Protein AF-A0A0K8Q6R5-F1 (afdb_monomer_lite)

Foldseek 3Di:
DQQDKDKDKDKDADQADLPDWDKDKAAFDPAWKFKDKQRRTFDTGFARNHMDITTCSVPDGHTMMMIMIIGHRVQVQLVVQCVVPPDDDDPDPGSLVSGNHDSCCCPDPPHDHD

Structure (mmCIF, N/CA/C/O backbone):
data_AF-A0A0K8Q6R5-F1
#
_entry.id   AF-A0A0K8Q6R5-F1
#
loop_
_atom_site.group_PDB
_atom_site.id
_atom_site.type_symbol
_atom_site.label_atom_id
_atom_site.label_alt_id
_atom_site.label_comp_id
_atom_site.label_asym_id
_atom_site.label_entity_id
_atom_site.label_seq_id
_atom_site.pdbx_PDB_ins_code
_atom_site.Cartn_x
_atom_site.Cartn_y
_atom_site.Cartn_z
_atom_site.occupancy
_atom_site.B_iso_or_equiv
_atom_site.auth_seq_id
_atom_site.auth_comp_id
_atom_site.auth_asym_id
_atom_site.auth_atom_id
_atom_site.pdbx_PDB_model_num
ATOM 1 N N . MET A 1 1 ? 8.298 16.542 -7.010 1.00 47.31 1 MET A N 1
ATOM 2 C CA . MET A 1 1 ? 7.567 15.707 -6.030 1.00 47.31 1 MET A CA 1
ATOM 3 C C . MET A 1 1 ? 7.625 14.276 -6.561 1.00 47.31 1 MET A C 1
ATOM 5 O O . MET A 1 1 ? 7.800 14.145 -7.757 1.00 47.31 1 MET A O 1
ATOM 9 N N . GLY A 1 2 ? 7.684 13.241 -5.717 1.00 58.31 2 GLY A N 1
ATOM 10 C CA . GLY A 1 2 ? 7.889 11.843 -6.167 1.00 58.31 2 GLY A CA 1
ATOM 11 C C . GLY A 1 2 ? 9.172 11.153 -5.673 1.00 58.31 2 GLY A C 1
ATOM 12 O O . GLY A 1 2 ? 9.353 9.968 -5.917 1.00 58.31 2 GLY A O 1
ATOM 13 N N . GLN A 1 3 ? 10.041 11.870 -4.948 1.00 60.53 3 GLN A N 1
ATOM 14 C CA . GLN A 1 3 ? 11.220 11.302 -4.261 1.00 60.53 3 GLN A CA 1
ATOM 15 C C . GLN A 1 3 ? 11.082 11.294 -2.730 1.00 60.53 3 GLN A C 1
ATOM 17 O O . GLN A 1 3 ? 12.008 10.925 -2.016 1.00 60.53 3 GLN A O 1
ATOM 22 N N . SER A 1 4 ? 9.940 11.749 -2.223 1.00 78.44 4 SER A N 1
ATOM 23 C CA . SER A 1 4 ? 9.660 11.853 -0.794 1.00 78.44 4 SER A CA 1
ATOM 24 C C . SER A 1 4 ? 8.745 10.715 -0.378 1.00 78.44 4 SER A C 1
ATOM 26 O O . SER A 1 4 ? 7.852 10.333 -1.137 1.00 78.44 4 SER A O 1
ATOM 28 N N . GLU A 1 5 ? 8.958 10.201 0.827 1.00 87.44 5 GLU A N 1
ATOM 29 C CA . GLU A 1 5 ? 7.961 9.378 1.500 1.00 87.44 5 GLU A CA 1
ATOM 30 C C . GLU A 1 5 ? 6.810 10.269 1.971 1.00 87.44 5 GLU A C 1
ATOM 32 O O . GLU A 1 5 ? 7.019 11.423 2.357 1.00 87.44 5 GLU A O 1
ATOM 37 N N . TRP A 1 6 ? 5.593 9.736 1.912 1.00 93.12 6 TRP A N 1
ATOM 38 C CA . TRP A 1 6 ? 4.387 10.449 2.324 1.00 93.12 6 TRP A CA 1
ATOM 39 C C . TRP A 1 6 ? 3.626 9.634 3.350 1.00 93.12 6 TRP A C 1
ATOM 41 O O . TRP A 1 6 ? 3.516 8.415 3.231 1.00 93.12 6 TRP A O 1
ATOM 51 N N . GLU A 1 7 ? 3.060 10.319 4.334 1.00 96.00 7 GLU A N 1
ATOM 52 C CA . GLU A 1 7 ? 2.207 9.708 5.340 1.00 96.00 7 GLU A CA 1
ATOM 53 C C . GLU A 1 7 ? 0.792 10.272 5.232 1.00 96.00 7 GLU A C 1
ATOM 55 O O . GLU A 1 7 ? 0.588 11.486 5.230 1.00 96.00 7 GLU A O 1
ATOM 60 N N . TYR A 1 8 ? -0.183 9.370 5.146 1.00 97.06 8 TYR A N 1
ATOM 61 C CA . TYR A 1 8 ? -1.595 9.680 5.319 1.00 97.06 8 TYR A CA 1
ATOM 62 C C . TYR A 1 8 ? -2.031 9.148 6.676 1.00 97.06 8 TYR A C 1
ATOM 64 O O . TYR A 1 8 ? -1.811 7.973 6.973 1.00 97.06 8 TYR A O 1
ATOM 72 N N . SER A 1 9 ? -2.666 9.990 7.485 1.00 97.69 9 SER A N 1
ATOM 73 C CA . SER A 1 9 ? -3.158 9.609 8.806 1.00 97.69 9 SER A CA 1
ATOM 74 C C . SER A 1 9 ? -4.606 10.036 9.006 1.00 97.69 9 SER A C 1
ATOM 76 O O . SER A 1 9 ? -5.065 11.059 8.492 1.00 97.69 9 SER A O 1
ATOM 78 N N . THR A 1 10 ? -5.356 9.210 9.727 1.00 98.19 10 THR A N 1
ATOM 79 C CA . THR A 1 10 ? -6.735 9.495 10.115 1.00 98.19 10 THR A CA 1
ATOM 80 C C . THR A 1 10 ? -7.109 8.715 11.370 1.00 98.19 10 THR A C 1
ATOM 82 O O . THR A 1 10 ? -6.371 7.831 11.810 1.00 98.19 10 THR A O 1
ATOM 85 N N . THR A 1 11 ? -8.270 9.030 11.935 1.00 97.81 11 THR A N 1
ATOM 86 C CA . THR A 1 11 ? -8.853 8.296 13.055 1.00 97.81 11 THR A CA 1
ATOM 87 C C . THR A 1 11 ? -10.255 7.820 12.709 1.00 97.81 11 THR A C 1
ATOM 89 O O . THR A 1 11 ? -10.975 8.452 11.935 1.00 97.81 11 THR A O 1
ATOM 92 N N . PHE A 1 12 ? -10.653 6.687 13.279 1.00 96.00 12 PHE A N 1
ATOM 93 C CA . PHE A 1 12 ? -11.987 6.123 13.091 1.00 96.00 12 PHE A CA 1
ATOM 94 C C . PHE A 1 12 ? -12.491 5.466 14.376 1.00 96.00 12 PHE A C 1
ATOM 96 O O . PHE A 1 12 ? -11.703 4.998 15.197 1.00 96.00 12 PHE A O 1
ATOM 103 N N . ASN A 1 13 ? -13.810 5.449 14.567 1.00 95.69 13 ASN A N 1
ATOM 104 C CA . ASN A 1 13 ? -14.426 4.837 15.742 1.00 95.69 13 ASN A CA 1
ATOM 105 C C . ASN A 1 13 ? -14.860 3.398 15.454 1.00 95.69 13 ASN A C 1
ATOM 107 O O . ASN A 1 13 ? -15.348 3.106 14.363 1.00 95.69 13 ASN A O 1
ATOM 111 N N . HIS A 1 14 ? -14.718 2.525 16.449 1.00 93.44 14 HIS A N 1
ATOM 112 C CA . HIS A 1 14 ? -15.217 1.154 16.427 1.00 93.44 14 HIS A CA 1
ATOM 113 C C . HIS A 1 14 ? -16.089 0.883 17.659 1.00 93.44 14 HIS A C 1
ATOM 115 O O . HIS A 1 14 ? -15.713 1.225 18.781 1.00 93.44 14 HIS A O 1
ATOM 121 N N . ASP A 1 15 ? -17.239 0.238 17.456 1.00 89.31 15 ASP A N 1
ATOM 122 C CA . ASP A 1 15 ? -18.255 0.047 18.502 1.00 89.31 15 ASP A CA 1
ATOM 123 C C . ASP A 1 15 ? -17.884 -1.023 19.549 1.00 89.31 15 ASP A C 1
ATOM 125 O O . ASP A 1 15 ? -18.559 -1.144 20.567 1.00 89.31 15 ASP A O 1
ATOM 129 N N . GLY A 1 16 ? -16.794 -1.773 19.343 1.00 74.44 16 GLY A N 1
ATOM 130 C CA . GLY A 1 16 ? -16.221 -2.647 20.373 1.00 74.44 16 GLY A CA 1
ATOM 131 C C . GLY A 1 16 ? -16.879 -4.020 20.502 1.00 74.44 16 GLY A C 1
ATOM 132 O O . GLY A 1 16 ? -17.264 -4.419 21.595 1.00 74.44 16 GLY A O 1
ATOM 133 N N . ASN A 1 17 ? -16.997 -4.761 19.398 1.00 72.56 17 ASN A N 1
ATOM 134 C CA . ASN A 1 17 ? -17.497 -6.135 19.427 1.00 72.56 17 ASN A CA 1
ATOM 135 C C . ASN A 1 17 ? -16.341 -7.142 19.297 1.00 72.56 17 ASN A C 1
ATOM 137 O O . ASN A 1 17 ? -15.888 -7.410 18.188 1.00 72.56 17 ASN A O 1
ATOM 141 N N . GLU A 1 18 ? -15.862 -7.660 20.432 1.00 67.56 18 GLU A N 1
ATOM 142 C CA . GLU A 1 18 ? -14.678 -8.537 20.524 1.00 67.56 18 GLU A CA 1
ATOM 143 C C . GLU A 1 18 ? -14.871 -9.908 19.841 1.00 67.56 18 GLU A C 1
ATOM 145 O O . GLU A 1 18 ? -13.897 -10.539 19.445 1.00 67.56 18 GLU A O 1
ATOM 150 N N . ASP A 1 19 ? -16.115 -10.338 19.600 1.00 74.50 19 ASP A N 1
ATOM 151 C CA . ASP A 1 19 ? -16.424 -11.654 19.015 1.00 74.50 19 ASP A CA 1
ATOM 152 C C . ASP A 1 19 ? -16.564 -11.642 17.480 1.00 74.50 19 ASP A C 1
ATOM 154 O O . ASP A 1 19 ? -17.019 -12.619 16.872 1.00 74.50 19 ASP A O 1
ATOM 158 N N . ARG A 1 20 ? -16.236 -10.525 16.817 1.00 87.38 20 ARG A N 1
ATOM 159 C CA . ARG A 1 20 ? -16.393 -10.384 15.363 1.00 87.38 20 ARG A CA 1
ATOM 160 C C . ARG A 1 20 ? -15.086 -10.038 14.680 1.00 87.38 20 ARG A C 1
ATOM 162 O O . ARG A 1 20 ? -14.422 -9.061 15.011 1.00 87.38 20 ARG A O 1
ATOM 169 N N . ARG A 1 21 ? -14.799 -10.797 13.623 1.00 92.56 21 ARG A N 1
ATOM 170 C CA . ARG A 1 21 ? -13.742 -10.458 12.678 1.00 92.56 21 ARG A CA 1
ATOM 171 C C . ARG A 1 21 ? -14.010 -9.078 12.084 1.00 92.56 21 ARG A C 1
ATOM 173 O O . ARG A 1 21 ? -15.097 -8.832 11.559 1.00 92.56 21 ARG A O 1
ATOM 180 N N . THR A 1 22 ? -13.008 -8.215 12.162 1.00 94.00 22 THR A N 1
ATOM 181 C CA . THR A 1 22 ? -13.055 -6.846 11.654 1.00 94.00 22 THR A CA 1
ATOM 182 C C . THR A 1 22 ? -11.953 -6.667 10.623 1.00 94.00 22 THR A C 1
ATOM 184 O O . THR A 1 22 ? -10.790 -6.973 10.879 1.00 94.00 22 THR A O 1
ATOM 187 N N . GLU A 1 23 ? -12.318 -6.168 9.446 1.00 96.31 23 GLU A N 1
ATOM 188 C CA . GLU A 1 23 ? -11.398 -5.981 8.328 1.00 96.31 23 GLU A CA 1
ATOM 189 C C . GLU A 1 23 ? -11.473 -4.544 7.809 1.00 96.31 23 GLU A C 1
ATOM 191 O O . GLU A 1 23 ? -12.555 -3.965 7.695 1.00 96.31 23 GLU A O 1
ATOM 196 N N . LEU A 1 24 ? -10.319 -3.982 7.451 1.00 97.19 24 LEU A N 1
ATOM 197 C CA . LEU A 1 24 ? -10.231 -2.773 6.638 1.00 97.19 24 LEU A CA 1
ATOM 198 C C . LEU A 1 24 ? -10.060 -3.168 5.173 1.00 97.19 24 LEU A C 1
ATOM 200 O O . LEU A 1 24 ? -9.191 -3.975 4.837 1.00 97.19 24 LEU A O 1
ATOM 204 N N . VAL A 1 25 ? -10.874 -2.576 4.302 1.00 98.00 25 VAL A N 1
ATOM 205 C CA . VAL A 1 25 ? -10.852 -2.834 2.859 1.00 98.00 25 VAL A CA 1
ATOM 206 C C . VAL A 1 25 ? -10.375 -1.584 2.132 1.00 98.00 25 VAL A C 1
ATOM 208 O O . VAL A 1 25 ? -10.938 -0.504 2.294 1.00 98.00 25 VAL A O 1
ATOM 211 N N . PHE A 1 26 ? -9.337 -1.747 1.318 1.00 97.94 26 PHE A N 1
ATOM 212 C CA . PHE A 1 26 ? -8.774 -0.709 0.466 1.00 97.94 26 PHE A CA 1
ATOM 213 C C . PHE A 1 26 ? -8.948 -1.134 -0.987 1.00 97.94 26 PHE A C 1
ATOM 215 O O . PHE A 1 26 ? -8.317 -2.095 -1.424 1.00 97.94 26 PHE A O 1
ATOM 222 N N . ASP A 1 27 ? -9.774 -0.423 -1.752 1.00 97.69 27 ASP A N 1
ATOM 223 C CA . ASP A 1 27 ? -10.064 -0.806 -3.140 1.00 97.69 27 ASP A CA 1
ATOM 224 C C . ASP A 1 27 ? -8.843 -0.674 -4.062 1.00 97.69 27 ASP A C 1
ATOM 226 O O . ASP A 1 27 ? -8.703 -1.449 -5.011 1.00 97.69 27 ASP A O 1
ATOM 230 N N . GLY A 1 28 ? -7.937 0.254 -3.747 1.00 96.00 28 GLY A N 1
ATOM 231 C CA . GLY A 1 28 ? -6.656 0.431 -4.421 1.00 96.00 28 GLY A CA 1
ATOM 232 C C . GLY A 1 28 ? -5.731 1.364 -3.641 1.00 96.00 28 GLY A C 1
ATOM 233 O O . GLY A 1 28 ? -6.178 2.336 -3.033 1.00 96.00 28 GLY A O 1
ATOM 234 N N . LEU A 1 29 ? -4.433 1.061 -3.655 1.00 96.81 29 LEU A N 1
ATOM 235 C CA . LEU A 1 29 ? -3.388 1.854 -3.006 1.00 96.81 29 LEU A CA 1
ATOM 236 C C . LEU A 1 29 ? -2.216 2.007 -3.966 1.00 96.81 29 LEU A C 1
ATOM 238 O O . LEU A 1 29 ? -1.628 1.012 -4.377 1.00 96.81 29 LEU A O 1
ATOM 242 N N . ASP A 1 30 ? -1.883 3.244 -4.326 1.00 94.69 30 ASP A N 1
ATOM 243 C CA . ASP A 1 30 ? -0.810 3.553 -5.269 1.00 94.69 30 ASP A CA 1
ATOM 244 C C . ASP A 1 30 ? 0.471 3.978 -4.526 1.00 94.69 30 ASP A C 1
ATOM 246 O O . ASP A 1 30 ? 0.572 5.097 -4.040 1.00 94.69 30 ASP A O 1
ATOM 250 N N . THR A 1 31 ? 1.506 3.148 -4.418 1.00 93.94 31 THR A N 1
ATOM 251 C CA . THR A 1 31 ? 1.578 1.725 -4.809 1.00 93.94 31 THR A CA 1
ATOM 252 C C . THR A 1 31 ? 2.243 0.901 -3.718 1.00 93.94 31 THR A C 1
ATOM 254 O O . THR A 1 31 ? 1.753 -0.167 -3.363 1.00 93.94 31 THR A O 1
ATOM 257 N N . VAL A 1 32 ? 3.378 1.389 -3.210 1.00 96.75 32 VAL A N 1
ATOM 258 C CA . VAL A 1 32 ? 4.158 0.721 -2.171 1.00 96.75 32 VAL A CA 1
ATOM 259 C C . VAL A 1 32 ? 3.861 1.400 -0.847 1.00 96.75 32 VAL A C 1
ATOM 261 O O . VAL A 1 32 ? 4.360 2.498 -0.604 1.00 96.75 32 VAL A O 1
ATOM 264 N N . ALA A 1 33 ? 3.047 0.771 -0.005 1.00 97.44 33 ALA A N 1
ATOM 265 C CA . ALA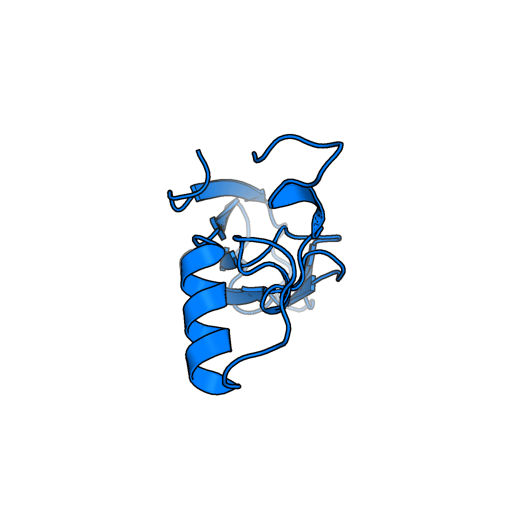 A 1 33 ? 2.658 1.344 1.277 1.00 97.44 33 ALA A CA 1
ATOM 266 C C . ALA A 1 33 ? 2.769 0.348 2.430 1.00 97.44 33 ALA A C 1
ATOM 268 O O . ALA A 1 33 ? 2.655 -0.863 2.239 1.00 97.44 33 ALA A O 1
ATOM 269 N N . VAL A 1 34 ? 2.964 0.883 3.632 1.00 98.00 34 VAL A N 1
ATOM 270 C CA . VAL A 1 34 ? 2.816 0.165 4.902 1.00 98.00 34 VAL A CA 1
ATOM 271 C C . VAL A 1 34 ? 1.551 0.671 5.581 1.00 98.00 34 VAL A C 1
ATOM 273 O O . VAL A 1 34 ? 1.389 1.880 5.736 1.00 98.00 34 VAL A O 1
ATOM 276 N N . ILE A 1 35 ? 0.660 -0.243 5.961 1.00 98.38 35 ILE A N 1
ATOM 277 C CA . ILE A 1 35 ? -0.583 0.062 6.675 1.00 98.38 35 ILE A CA 1
ATOM 278 C C . ILE A 1 35 ? -0.377 -0.260 8.150 1.00 98.38 35 ILE A C 1
ATOM 280 O O . ILE A 1 35 ? -0.054 -1.399 8.501 1.00 98.38 35 ILE A O 1
ATOM 284 N N . ARG A 1 36 ? -0.602 0.741 8.999 1.00 98.62 36 ARG A N 1
ATOM 285 C CA . ARG A 1 36 ? -0.461 0.666 10.449 1.00 98.62 36 ARG A CA 1
ATOM 286 C C . ARG A 1 36 ? -1.763 1.057 11.132 1.00 98.62 36 ARG A C 1
ATOM 288 O O . ARG A 1 36 ? -2.312 2.118 10.845 1.00 98.62 36 ARG A O 1
ATOM 295 N N . VAL A 1 37 ? -2.222 0.234 12.069 1.00 98.25 37 VAL A N 1
ATOM 296 C CA . VAL A 1 37 ? -3.391 0.528 12.911 1.00 98.25 37 VAL A CA 1
ATOM 297 C C . VAL A 1 37 ? -2.960 0.509 14.369 1.00 98.25 37 VAL A C 1
ATOM 299 O O . VAL A 1 37 ? -2.291 -0.427 14.798 1.00 98.25 37 VAL A O 1
ATOM 302 N N . ASN A 1 38 ? -3.293 1.560 15.123 1.00 97.38 38 ASN A N 1
ATOM 303 C CA . ASN A 1 38 ? -2.935 1.711 16.542 1.00 97.38 38 ASN A CA 1
ATOM 304 C C . ASN A 1 38 ? -1.442 1.466 16.845 1.00 97.38 38 ASN A C 1
ATOM 306 O O . ASN A 1 38 ? -1.084 0.915 17.883 1.00 97.38 38 ASN A O 1
ATOM 310 N N . GLY A 1 39 ? -0.555 1.864 15.930 1.00 97.19 39 GLY A N 1
ATOM 311 C CA . GLY A 1 39 ? 0.890 1.679 16.086 1.00 97.19 39 GLY A CA 1
ATOM 312 C C . GLY A 1 39 ? 1.448 0.359 15.535 1.00 97.19 39 GLY A C 1
ATOM 313 O O . GLY A 1 39 ? 2.664 0.248 15.411 1.00 97.19 39 GLY A O 1
ATOM 314 N N . GLN A 1 40 ? 0.604 -0.606 15.153 1.00 98.00 40 GLN A N 1
ATOM 315 C CA . GLN A 1 40 ? 1.034 -1.918 14.660 1.00 98.00 40 GLN A CA 1
ATOM 316 C C . GLN A 1 40 ? 0.988 -2.018 13.131 1.00 98.00 40 GLN A C 1
ATOM 318 O O . GLN A 1 40 ? -0.041 -1.729 12.523 1.00 98.00 40 GLN A O 1
ATOM 323 N N . ASP A 1 41 ? 2.090 -2.453 12.517 1.00 98.06 41 ASP A N 1
ATOM 324 C CA . ASP A 1 41 ? 2.172 -2.722 11.076 1.00 98.06 41 ASP A CA 1
ATOM 325 C C . ASP A 1 41 ? 1.404 -4.007 10.746 1.00 98.06 41 ASP A C 1
ATOM 327 O O . ASP A 1 41 ? 1.698 -5.072 11.291 1.00 98.06 41 ASP A O 1
ATOM 331 N N . LEU A 1 42 ? 0.415 -3.906 9.857 1.00 97.94 42 LEU A N 1
ATOM 332 C CA . LEU A 1 42 ? -0.484 -5.019 9.532 1.00 97.94 42 LEU A CA 1
ATOM 333 C C . LEU A 1 42 ? -0.354 -5.514 8.098 1.00 97.94 42 LEU A C 1
ATOM 335 O O . LEU A 1 42 ? -0.600 -6.686 7.823 1.00 97.94 42 LEU A O 1
ATOM 339 N N . ALA A 1 43 ? -0.000 -4.633 7.164 1.00 97.50 43 ALA A N 1
ATOM 340 C CA . ALA A 1 43 ? 0.073 -5.001 5.759 1.00 97.50 43 ALA A CA 1
ATOM 341 C C . ALA A 1 43 ? 1.073 -4.151 4.980 1.00 97.50 43 ALA A C 1
ATOM 343 O O . ALA A 1 43 ? 1.293 -2.973 5.265 1.00 97.50 43 ALA A O 1
ATOM 344 N N . HIS A 1 44 ? 1.627 -4.772 3.940 1.00 97.38 44 HIS A N 1
ATOM 345 C CA . HIS A 1 44 ? 2.476 -4.135 2.944 1.00 97.38 44 HIS A CA 1
ATOM 346 C C . HIS A 1 44 ? 1.839 -4.287 1.567 1.00 97.38 44 HIS A C 1
ATOM 348 O O . HIS A 1 44 ? 1.438 -5.384 1.171 1.00 97.38 44 HIS A O 1
ATOM 354 N N . THR A 1 45 ? 1.776 -3.192 0.822 1.00 97.38 45 THR A N 1
ATOM 355 C CA . THR A 1 45 ? 1.231 -3.156 -0.537 1.00 97.38 45 THR A CA 1
ATOM 356 C C . THR A 1 45 ? 2.333 -2.858 -1.544 1.00 97.38 45 THR A C 1
ATOM 358 O O . THR A 1 45 ? 3.400 -2.359 -1.189 1.00 97.38 45 THR A O 1
ATOM 361 N N . TYR A 1 46 ? 2.112 -3.262 -2.793 1.00 96.81 46 TYR A N 1
ATOM 362 C CA . TYR A 1 46 ? 3.090 -3.131 -3.881 1.00 96.81 46 TYR A CA 1
ATOM 363 C C . TYR A 1 46 ? 2.436 -3.151 -5.274 1.00 96.81 46 TYR A C 1
ATOM 365 O O . TYR A 1 46 ? 3.114 -3.352 -6.283 1.00 96.81 46 TYR A O 1
ATOM 373 N N . ASN A 1 47 ? 1.108 -3.008 -5.356 1.00 97.38 47 ASN A N 1
ATOM 374 C CA . ASN A 1 47 ? 0.360 -3.117 -6.604 1.00 97.38 47 ASN A CA 1
ATOM 375 C C . ASN A 1 47 ? -0.914 -2.267 -6.571 1.00 97.38 47 ASN A C 1
ATOM 377 O O . ASN A 1 47 ? -1.910 -2.655 -5.966 1.00 97.38 47 ASN A O 1
ATOM 381 N N . GLN A 1 48 ? -0.917 -1.158 -7.309 1.00 97.25 48 GLN A N 1
ATOM 382 C CA . GLN A 1 48 ? -2.061 -0.240 -7.342 1.00 97.25 48 GLN A CA 1
ATOM 383 C C . GLN A 1 48 ? -3.326 -0.840 -7.972 1.00 97.25 48 GLN A C 1
ATOM 385 O O . GLN A 1 48 ? -4.405 -0.273 -7.858 1.00 97.25 48 GLN A O 1
ATOM 390 N N . HIS A 1 49 ? -3.192 -1.946 -8.710 1.00 97.19 49 HIS A N 1
ATOM 391 C CA . HIS A 1 49 ? -4.279 -2.549 -9.480 1.00 97.19 49 HIS A CA 1
ATOM 392 C C . HIS A 1 49 ? -5.028 -3.630 -8.694 1.00 97.19 49 HIS A C 1
ATOM 394 O O . HIS A 1 49 ? -5.733 -4.446 -9.288 1.00 97.19 49 HIS A O 1
ATOM 400 N N . ARG A 1 50 ? -4.807 -3.710 -7.380 1.00 96.88 50 ARG A N 1
ATOM 401 C CA . ARG A 1 50 ? -5.434 -4.694 -6.502 1.00 96.88 50 ARG A CA 1
ATOM 402 C C . ARG A 1 50 ? -6.087 -4.011 -5.317 1.00 96.88 50 ARG A C 1
ATOM 404 O O . ARG A 1 50 ? -5.574 -3.019 -4.808 1.00 96.88 50 ARG A O 1
ATOM 411 N N . SER A 1 51 ? -7.158 -4.637 -4.853 1.00 97.69 51 SER A N 1
ATOM 412 C CA . SER A 1 51 ? -7.743 -4.351 -3.554 1.00 97.69 51 SER A CA 1
ATOM 413 C C . SER A 1 51 ? -7.012 -5.129 -2.461 1.00 97.69 51 SER A C 1
ATOM 415 O O . SER A 1 51 ? -6.476 -6.217 -2.700 1.00 97.69 51 SER A O 1
ATOM 417 N N . TYR A 1 52 ? -7.002 -4.564 -1.261 1.00 97.94 52 TYR A N 1
ATOM 418 C CA . TYR A 1 52 ? -6.346 -5.108 -0.083 1.00 97.94 52 TYR A CA 1
ATOM 419 C C . TYR A 1 52 ? -7.354 -5.219 1.054 1.00 97.94 52 TYR A C 1
ATOM 421 O O . TYR A 1 52 ? -8.038 -4.252 1.375 1.00 97.94 52 TYR A O 1
ATOM 429 N N 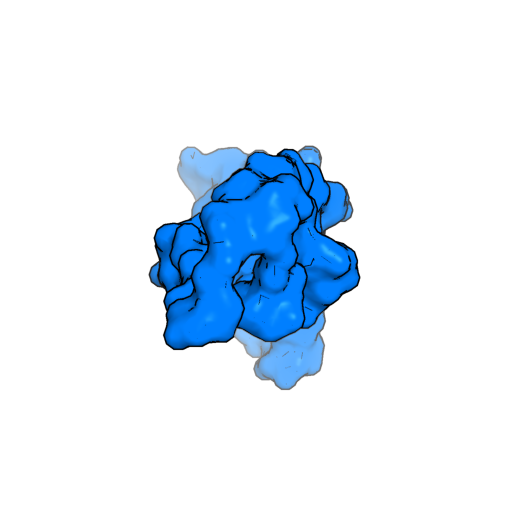. VAL A 1 53 ? -7.425 -6.398 1.667 1.00 98.12 53 VAL A N 1
ATOM 430 C CA . VAL A 1 53 ? -8.225 -6.654 2.867 1.00 98.12 53 VAL A CA 1
ATOM 431 C C . VAL A 1 53 ? -7.251 -6.916 4.006 1.00 98.12 53 VAL A C 1
ATOM 433 O O . VAL A 1 53 ? -6.404 -7.804 3.901 1.00 98.12 53 VAL A O 1
ATOM 436 N N . VAL A 1 54 ? -7.335 -6.110 5.060 1.00 97.81 54 VAL A N 1
ATOM 437 C CA . VAL A 1 54 ? -6.440 -6.161 6.217 1.00 97.81 54 VAL A CA 1
ATOM 438 C C . VAL A 1 54 ? -7.263 -6.530 7.437 1.00 97.81 54 VAL A C 1
ATOM 440 O O . VAL A 1 54 ? -8.150 -5.779 7.834 1.00 97.81 54 VAL A O 1
ATOM 443 N N . ASP A 1 55 ? -6.972 -7.686 8.023 1.00 96.69 55 ASP A N 1
ATOM 444 C CA . ASP A 1 55 ? -7.580 -8.100 9.284 1.00 96.69 55 ASP A CA 1
ATOM 445 C C . ASP A 1 55 ? -7.023 -7.243 10.427 1.00 96.69 55 ASP A C 1
ATOM 447 O O . ASP A 1 55 ? -5.808 -7.179 10.627 1.00 96.69 55 ASP A O 1
ATOM 451 N N . VAL A 1 56 ? -7.909 -6.555 11.144 1.00 96.31 56 VAL A N 1
ATOM 452 C CA . VAL A 1 56 ? -7.560 -5.667 12.264 1.00 96.31 56 VAL A CA 1
ATOM 453 C C . VAL A 1 56 ? -8.110 -6.173 13.594 1.00 96.31 56 VAL A C 1
ATOM 455 O O . VAL A 1 56 ? -8.020 -5.463 14.593 1.00 96.31 56 VAL A O 1
ATOM 458 N N . THR A 1 57 ? -8.681 -7.380 13.617 1.00 94.50 57 THR A N 1
ATOM 459 C CA . THR A 1 57 ? -9.439 -7.920 14.757 1.00 94.50 57 THR A CA 1
ATOM 460 C C . THR A 1 57 ? -8.642 -7.869 16.060 1.00 94.50 57 THR A C 1
ATOM 462 O O . THR A 1 57 ? -9.156 -7.418 17.075 1.00 94.50 57 THR A O 1
ATOM 465 N N . GLU A 1 58 ? -7.361 -8.237 16.013 1.00 93.69 58 G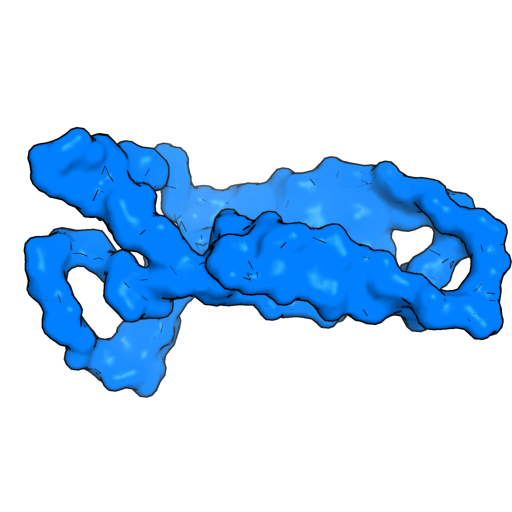LU A N 1
ATOM 466 C CA . GLU A 1 58 ? -6.499 -8.317 17.201 1.00 93.69 58 GLU A CA 1
ATOM 467 C C . GLU A 1 58 ? -5.978 -6.958 17.695 1.00 93.69 58 GLU A C 1
ATOM 469 O O . GLU A 1 58 ? -5.422 -6.870 18.788 1.00 93.69 58 GLU A O 1
ATOM 474 N N . VAL A 1 59 ? -6.100 -5.895 16.892 1.00 94.88 59 VAL A N 1
ATOM 475 C CA . VAL A 1 59 ? -5.511 -4.580 17.215 1.00 94.88 59 VAL A CA 1
ATOM 476 C C . VAL A 1 59 ? -6.536 -3.471 17.371 1.00 94.88 59 VAL A C 1
ATOM 478 O O . VAL A 1 59 ? -6.210 -2.404 17.898 1.00 94.88 59 VAL A O 1
ATOM 481 N N . ILE A 1 60 ? -7.754 -3.680 16.877 1.00 94.81 60 ILE A N 1
ATOM 482 C CA . ILE A 1 60 ? -8.834 -2.710 16.982 1.00 94.81 60 ILE A CA 1
ATOM 483 C C . ILE A 1 60 ? -9.316 -2.629 18.433 1.00 94.81 60 ILE A C 1
ATOM 485 O O . ILE A 1 60 ? -9.446 -3.635 19.124 1.00 94.81 60 ILE A O 1
ATOM 489 N N . ARG A 1 61 ? -9.606 -1.418 18.908 1.00 94.06 61 ARG A N 1
ATOM 490 C CA . ARG A 1 61 ? -10.136 -1.166 20.255 1.00 94.06 61 ARG A CA 1
ATOM 491 C C . ARG A 1 61 ? -11.495 -0.464 20.190 1.00 94.06 61 ARG A C 1
ATOM 493 O O . ARG A 1 61 ? -11.748 0.261 19.224 1.00 94.06 61 ARG A O 1
ATOM 500 N N . PRO A 1 62 ? -12.370 -0.635 21.197 1.00 94.19 62 PRO A N 1
ATOM 501 C CA . PRO A 1 62 ? -13.567 0.189 21.331 1.00 94.19 62 PRO A CA 1
ATOM 502 C C . PRO A 1 62 ? -13.217 1.686 21.359 1.00 94.19 62 PRO A C 1
ATOM 504 O O . PRO A 1 62 ? -12.240 2.094 21.992 1.00 94.19 62 PRO A O 1
ATOM 507 N N . GLY A 1 63 ? -14.021 2.513 20.692 1.00 95.38 63 GLY A N 1
ATOM 508 C CA . GLY A 1 63 ? -13.769 3.948 20.556 1.00 95.38 63 GLY A CA 1
ATOM 509 C C . GLY A 1 63 ? -12.795 4.274 19.421 1.00 95.38 63 GLY A C 1
ATOM 510 O O . GLY A 1 63 ? -12.858 3.661 18.357 1.00 95.38 63 GLY A O 1
ATOM 511 N N . ALA A 1 64 ? -11.931 5.272 19.623 1.00 97.06 64 ALA A N 1
ATOM 512 C CA . ALA A 1 64 ? -11.081 5.825 18.569 1.00 97.06 64 ALA A CA 1
ATOM 513 C C . ALA A 1 64 ? -9.840 4.962 18.273 1.00 97.06 64 ALA A C 1
ATOM 515 O O . ALA A 1 64 ? -9.098 4.558 19.175 1.00 97.06 64 ALA A O 1
ATOM 516 N N . ASN A 1 65 ? -9.581 4.748 16.986 1.00 97.62 65 ASN A N 1
ATOM 517 C CA . ASN A 1 65 ? -8.458 3.994 16.445 1.00 97.62 65 ASN A CA 1
ATOM 518 C C . ASN A 1 65 ? -7.688 4.856 15.448 1.00 97.62 65 ASN A C 1
ATOM 520 O O . ASN A 1 65 ? -8.294 5.589 14.666 1.00 97.62 65 ASN A O 1
ATOM 524 N N . ASP A 1 66 ? -6.366 4.743 15.469 1.00 98.25 66 ASP A N 1
ATOM 525 C CA . ASP A 1 66 ? -5.476 5.462 14.564 1.00 98.25 66 ASP A CA 1
ATOM 526 C C . ASP A 1 66 ? -5.173 4.590 13.343 1.00 98.25 66 ASP A C 1
ATOM 528 O O . ASP A 1 66 ? -4.800 3.425 13.493 1.00 98.25 66 ASP A O 1
ATOM 532 N N . LEU A 1 67 ? -5.300 5.153 12.142 1.00 98.56 67 LEU A N 1
ATOM 533 C CA . LEU A 1 67 ? -4.875 4.539 10.886 1.00 98.56 67 LEU A CA 1
ATOM 534 C C . LEU A 1 67 ? -3.801 5.413 10.248 1.00 98.56 67 LEU A C 1
ATOM 536 O O . LEU A 1 67 ? -4.024 6.597 9.991 1.00 98.56 67 LEU A O 1
ATOM 540 N N . ILE A 1 68 ? -2.656 4.808 9.954 1.00 98.56 68 ILE A N 1
ATOM 541 C CA . ILE A 1 68 ? -1.536 5.442 9.267 1.00 98.56 68 ILE A CA 1
ATOM 542 C C . ILE A 1 68 ? -1.173 4.606 8.042 1.00 98.56 68 ILE A C 1
ATOM 544 O O . ILE A 1 68 ? -1.040 3.385 8.121 1.00 98.56 68 ILE A O 1
ATOM 548 N N . MET A 1 69 ? -0.991 5.271 6.905 1.00 98.00 69 MET A N 1
ATOM 549 C CA . MET A 1 69 ? -0.459 4.680 5.682 1.00 98.00 69 MET A CA 1
ATOM 550 C C . MET A 1 69 ? 0.790 5.442 5.254 1.00 98.00 69 MET A C 1
ATOM 552 O O . MET A 1 69 ? 0.710 6.613 4.878 1.00 98.00 69 MET A O 1
ATOM 556 N N . THR A 1 70 ? 1.936 4.770 5.280 1.00 97.44 70 THR A N 1
ATOM 557 C CA . THR A 1 70 ? 3.210 5.339 4.829 1.00 97.44 70 THR A CA 1
ATOM 558 C C . THR A 1 70 ? 3.514 4.835 3.426 1.00 97.44 70 THR A C 1
ATOM 560 O O . THR A 1 70 ? 3.748 3.642 3.232 1.00 97.44 70 THR A O 1
ATOM 563 N N . PHE A 1 71 ? 3.520 5.737 2.448 1.00 96.00 71 PHE A N 1
ATOM 564 C CA . PHE A 1 71 ? 3.861 5.452 1.060 1.00 96.00 71 PHE A CA 1
ATOM 565 C C . PHE A 1 71 ? 5.347 5.685 0.824 1.00 96.00 71 PHE A C 1
ATOM 567 O O . PHE A 1 71 ? 5.873 6.775 1.060 1.00 96.00 71 PHE A O 1
ATOM 574 N N . LYS A 1 72 ? 6.013 4.640 0.335 1.00 93.25 72 LYS A N 1
ATOM 575 C CA . LYS A 1 72 ? 7.441 4.652 0.033 1.00 93.25 72 LYS A CA 1
ATOM 576 C C . LYS A 1 72 ? 7.705 5.243 -1.343 1.00 93.25 72 LYS A C 1
ATOM 578 O O . LYS A 1 72 ? 6.855 5.209 -2.236 1.00 93.25 72 LYS A O 1
ATOM 583 N N . ASN A 1 73 ? 8.932 5.710 -1.535 1.00 91.19 73 ASN A N 1
ATOM 584 C CA . ASN A 1 73 ? 9.419 6.093 -2.849 1.00 91.19 73 ASN A CA 1
ATOM 585 C C . ASN A 1 73 ? 9.413 4.877 -3.797 1.00 91.19 73 ASN A C 1
ATOM 587 O O . ASN A 1 73 ? 10.067 3.859 -3.559 1.00 91.19 73 ASN A O 1
ATOM 591 N N . VAL A 1 74 ? 8.667 4.992 -4.896 1.00 91.06 74 VAL A N 1
ATOM 592 C CA . VAL A 1 74 ? 8.514 3.918 -5.885 1.00 91.06 74 VAL A CA 1
ATOM 593 C C . VAL A 1 74 ? 9.797 3.616 -6.663 1.00 91.06 74 VAL A C 1
ATOM 595 O O . VAL A 1 74 ? 9.951 2.481 -7.107 1.00 91.06 74 VAL A O 1
ATOM 598 N N . ARG A 1 75 ? 10.734 4.568 -6.807 1.00 89.81 75 ARG A N 1
ATOM 599 C CA . ARG A 1 75 ? 12.042 4.306 -7.441 1.00 89.81 75 ARG A CA 1
ATOM 600 C C . ARG A 1 75 ? 12.921 3.426 -6.575 1.00 89.81 75 ARG A C 1
ATOM 602 O O . ARG A 1 75 ? 13.512 2.489 -7.092 1.00 89.81 75 ARG A O 1
ATOM 609 N N . ASP A 1 76 ? 12.964 3.686 -5.272 1.00 92.06 76 ASP A N 1
ATOM 610 C CA . ASP A 1 76 ? 13.777 2.882 -4.356 1.00 92.06 76 ASP A CA 1
ATOM 611 C C . ASP A 1 76 ? 13.279 1.433 -4.340 1.00 92.06 76 ASP A C 1
ATOM 613 O O . ASP A 1 76 ? 14.071 0.492 -4.372 1.00 92.06 76 ASP A O 1
ATOM 617 N N . TYR A 1 77 ? 11.956 1.246 -4.380 1.00 93.88 77 TYR A N 1
ATOM 618 C CA . TYR A 1 77 ? 11.357 -0.072 -4.569 1.00 93.88 77 TYR A CA 1
ATOM 619 C C . TYR A 1 77 ? 11.715 -0.688 -5.931 1.00 93.88 77 TYR A C 1
ATOM 621 O O . TYR A 1 77 ? 12.093 -1.856 -5.989 1.00 93.88 77 TYR A O 1
ATOM 629 N N . ALA A 1 78 ? 11.644 0.080 -7.022 1.00 94.62 78 ALA A N 1
ATOM 630 C CA . ALA A 1 78 ? 12.004 -0.401 -8.356 1.00 94.62 78 ALA A CA 1
ATOM 631 C C . ALA A 1 78 ? 13.457 -0.905 -8.420 1.00 94.62 78 ALA A C 1
ATOM 633 O O . ALA A 1 78 ? 13.701 -1.985 -8.953 1.00 94.62 78 ALA A O 1
ATOM 634 N N . GLU A 1 79 ? 14.406 -0.173 -7.828 1.00 94.38 79 GLU A N 1
ATOM 635 C CA . GLU A 1 79 ? 15.816 -0.579 -7.762 1.00 94.38 79 GLU A CA 1
ATOM 636 C C . GLU A 1 79 ? 16.020 -1.838 -6.906 1.00 94.38 79 GLU A C 1
ATOM 638 O O . GLU A 1 79 ? 16.806 -2.710 -7.275 1.00 94.38 79 GLU A O 1
ATOM 643 N N . GLN A 1 80 ? 15.271 -2.001 -5.807 1.00 95.25 80 GLN A N 1
ATOM 644 C CA . GLN A 1 80 ? 15.290 -3.246 -5.024 1.00 95.25 80 GLN A CA 1
ATOM 645 C C . GLN A 1 80 ? 14.810 -4.443 -5.852 1.00 95.25 80 GLN A C 1
ATOM 647 O O . GLN A 1 80 ? 15.437 -5.505 -5.834 1.00 95.25 80 GLN A O 1
ATOM 652 N N . ILE A 1 81 ? 13.721 -4.277 -6.608 1.00 96.94 81 ILE A N 1
ATOM 653 C CA . ILE A 1 81 ? 13.212 -5.337 -7.480 1.00 96.94 81 ILE A CA 1
ATOM 654 C C . ILE A 1 81 ? 14.213 -5.632 -8.597 1.00 96.94 81 ILE A C 1
ATOM 656 O O .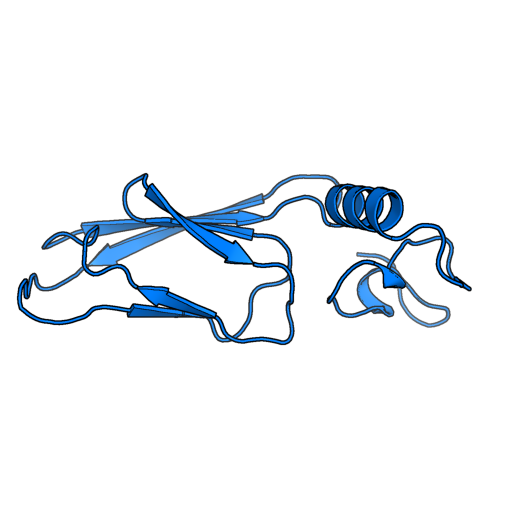 ILE A 1 81 ? 14.553 -6.799 -8.788 1.00 96.94 81 ILE A O 1
ATOM 660 N N . ARG A 1 82 ? 14.758 -4.612 -9.265 1.00 96.38 82 ARG A N 1
ATOM 661 C CA . ARG A 1 82 ? 15.810 -4.755 -10.282 1.00 96.38 82 ARG A CA 1
ATOM 662 C C . ARG A 1 82 ? 17.023 -5.520 -9.758 1.00 96.38 82 ARG A C 1
ATOM 664 O O . ARG A 1 82 ? 17.487 -6.445 -10.418 1.00 96.38 82 ARG A O 1
ATOM 671 N N . ALA A 1 83 ? 17.499 -5.199 -8.556 1.00 96.88 83 ALA A N 1
ATOM 672 C CA . ALA A 1 83 ? 18.604 -5.917 -7.925 1.00 96.88 83 ALA A CA 1
ATOM 673 C C . ALA A 1 83 ? 18.281 -7.403 -7.678 1.00 96.88 83 ALA A C 1
ATOM 675 O O . ALA A 1 83 ? 19.180 -8.240 -7.718 1.00 96.88 83 ALA A O 1
ATOM 676 N N . SER A 1 84 ? 17.008 -7.737 -7.443 1.00 96.94 84 SER A N 1
ATOM 677 C CA . SER A 1 84 ? 16.567 -9.114 -7.192 1.00 96.94 84 SER A CA 1
ATOM 678 C C . SER A 1 84 ? 16.318 -9.939 -8.461 1.00 96.94 84 SER A C 1
ATOM 680 O O . SER A 1 84 ? 16.592 -11.137 -8.461 1.00 96.94 84 SER A O 1
ATOM 682 N N . VAL A 1 85 ? 15.810 -9.324 -9.536 1.00 96.50 85 VAL A N 1
ATOM 683 C CA . VAL A 1 85 ? 15.411 -10.034 -10.770 1.00 96.50 85 VAL A CA 1
ATOM 684 C C . VAL A 1 85 ? 16.386 -9.856 -11.934 1.00 96.50 85 VAL A C 1
ATOM 686 O O . VAL A 1 85 ? 16.268 -10.556 -12.937 1.00 96.50 85 VAL A O 1
ATOM 689 N N . GLY A 1 86 ? 17.359 -8.952 -11.806 1.00 95.62 86 GLY A N 1
ATOM 690 C CA . GLY A 1 86 ? 18.261 -8.572 -12.887 1.00 95.62 86 GLY A CA 1
ATOM 691 C C . GLY A 1 86 ? 17.642 -7.564 -13.859 1.00 95.62 86 GLY A C 1
ATOM 692 O O . GLY A 1 86 ? 16.543 -7.047 -13.651 1.00 95.62 86 GLY A O 1
ATOM 693 N N . GLU A 1 87 ? 18.379 -7.265 -14.930 1.00 95.44 87 GLU A N 1
ATOM 694 C CA . GLU A 1 87 ? 17.957 -6.269 -15.914 1.00 95.44 87 GLU A CA 1
ATOM 695 C C . GLU A 1 87 ? 16.819 -6.789 -16.799 1.00 95.44 87 GLU A C 1
ATOM 697 O O . GLU A 1 87 ? 16.933 -7.836 -17.439 1.00 95.44 87 GLU A O 1
ATOM 702 N N . LEU A 1 88 ? 15.741 -6.015 -16.876 1.00 93.88 88 LEU A N 1
ATOM 703 C CA . LEU A 1 88 ? 14.614 -6.243 -17.769 1.00 93.88 88 LEU A CA 1
ATOM 704 C C . LEU A 1 88 ? 14.647 -5.250 -18.940 1.00 93.88 88 LEU A C 1
ATOM 706 O O . LEU A 1 88 ? 15.033 -4.095 -18.744 1.00 93.88 88 LEU A O 1
ATOM 710 N N . PRO A 1 89 ? 14.195 -5.650 -20.144 1.00 94.25 89 PRO A N 1
ATOM 711 C CA . PRO A 1 89 ? 14.113 -4.749 -21.289 1.00 94.25 89 PRO A CA 1
ATOM 712 C C . PRO A 1 89 ? 13.326 -3.476 -20.963 1.00 94.25 89 PRO A C 1
ATOM 714 O O . PRO A 1 89 ? 12.219 -3.546 -20.427 1.00 94.25 89 PRO A O 1
ATOM 717 N N . ASN A 1 90 ? 13.883 -2.320 -21.326 1.00 91.19 90 ASN A N 1
ATOM 718 C CA . ASN A 1 90 ? 13.264 -1.022 -21.093 1.00 91.19 90 ASN A CA 1
ATOM 719 C C . ASN A 1 90 ? 13.489 -0.081 -22.279 1.00 91.19 90 ASN A C 1
ATOM 721 O O . ASN A 1 90 ? 14.593 -0.001 -22.811 1.00 91.19 90 ASN A O 1
ATOM 725 N N . GLY A 1 91 ? 12.436 0.630 -22.678 1.00 85.69 91 GLY A N 1
ATOM 726 C CA . GLY A 1 91 ? 12.484 1.681 -23.700 1.00 85.69 91 GLY A CA 1
ATOM 727 C C . GLY A 1 91 ? 12.346 3.096 -23.132 1.00 85.69 91 GLY A C 1
ATOM 728 O O . GLY A 1 91 ? 12.347 4.055 -23.895 1.00 85.69 91 GLY A O 1
ATOM 729 N N . ASN A 1 92 ? 12.194 3.231 -21.813 1.00 83.81 92 ASN A N 1
ATOM 730 C CA . ASN A 1 92 ? 12.017 4.498 -21.110 1.00 83.81 92 ASN A CA 1
ATOM 731 C C . ASN A 1 92 ?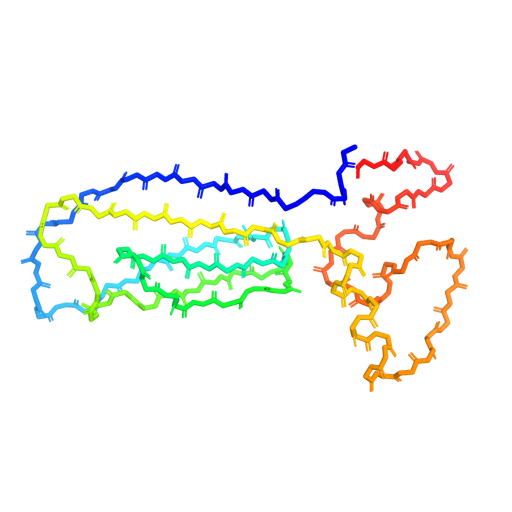 13.206 4.711 -20.146 1.00 83.81 92 ASN A C 1
ATOM 733 O O . ASN A 1 92 ? 13.728 3.730 -19.619 1.00 83.81 92 ASN A O 1
ATOM 737 N N . PRO A 1 93 ? 13.662 5.951 -19.892 1.00 84.94 93 PRO A N 1
ATOM 738 C CA . PRO A 1 93 ? 14.654 6.220 -18.847 1.00 84.94 93 PRO A CA 1
ATOM 739 C C . PRO A 1 93 ? 14.227 5.760 -17.444 1.00 84.94 93 PRO A C 1
ATOM 741 O O . PRO A 1 93 ? 15.071 5.500 -16.591 1.00 84.94 93 PRO A O 1
ATOM 744 N N . GLU A 1 94 ? 12.922 5.672 -17.203 1.00 90.19 94 GLU A N 1
ATOM 745 C CA . GLU A 1 94 ? 12.335 5.355 -15.909 1.00 90.19 94 GLU A CA 1
ATOM 746 C C . GLU A 1 94 ? 12.118 3.848 -15.686 1.00 90.19 94 GLU A C 1
ATOM 748 O O . GLU A 1 94 ? 11.753 3.136 -16.626 1.00 90.19 94 GLU A O 1
ATOM 753 N N . PRO A 1 95 ? 12.270 3.338 -14.445 1.00 92.50 95 PRO A N 1
ATOM 754 C CA . PRO A 1 95 ? 12.232 1.907 -14.130 1.00 92.50 95 PRO A CA 1
ATOM 755 C C . PRO A 1 95 ? 10.796 1.361 -13.960 1.00 92.50 95 PRO A C 1
ATOM 757 O O . PRO A 1 95 ? 10.511 0.586 -13.042 1.00 92.50 95 PRO A O 1
ATOM 760 N N . PHE A 1 96 ? 9.862 1.771 -14.825 1.00 92.50 96 PHE A N 1
ATOM 761 C CA . PHE A 1 96 ? 8.431 1.463 -14.687 1.00 92.50 96 PHE A CA 1
ATOM 762 C C . PHE A 1 96 ? 8.121 -0.044 -14.725 1.00 92.50 96 PHE A C 1
ATOM 764 O O . PHE A 1 96 ? 7.154 -0.495 -14.115 1.00 92.50 96 PHE A O 1
ATOM 771 N N . GLN A 1 97 ? 8.938 -0.838 -15.422 1.00 94.81 97 GLN A N 1
ATOM 772 C CA . GLN A 1 97 ? 8.759 -2.280 -15.603 1.00 94.81 97 GLN A CA 1
ATOM 773 C C . GLN A 1 97 ? 8.933 -3.089 -14.311 1.00 94.81 97 GLN A C 1
ATOM 775 O O . GLN A 1 97 ? 8.479 -4.231 -14.240 1.00 94.81 97 GLN A O 1
ATOM 780 N N . TYR A 1 98 ? 9.554 -2.502 -13.285 1.00 96.50 98 TYR A N 1
ATOM 781 C CA . TYR A 1 98 ? 9.783 -3.151 -11.994 1.00 96.50 98 TYR A CA 1
ATOM 782 C C . TYR A 1 98 ? 8.681 -2.860 -10.962 1.00 96.50 98 TYR A C 1
ATOM 784 O O . TYR A 1 98 ? 8.707 -3.419 -9.867 1.00 96.50 98 TYR A O 1
ATOM 792 N N . VAL A 1 99 ? 7.697 -2.010 -11.285 1.00 95.81 99 VAL A N 1
ATOM 793 C CA . VAL A 1 99 ? 6.646 -1.585 -10.346 1.00 95.81 99 VAL A CA 1
ATOM 794 C C . VAL A 1 99 ? 5.262 -1.852 -10.926 1.00 95.81 99 VAL A C 1
ATOM 796 O O . VAL A 1 99 ? 4.974 -1.565 -12.084 1.00 95.81 99 VAL A O 1
ATOM 799 N N . ARG A 1 100 ? 4.345 -2.370 -10.105 1.00 96.62 100 ARG A N 1
ATOM 800 C CA . ARG A 1 100 ? 2.939 -2.556 -10.491 1.00 96.62 100 ARG A CA 1
ATOM 801 C C . ARG A 1 100 ? 2.139 -1.268 -10.270 1.00 96.62 100 ARG A C 1
ATOM 803 O O . ARG A 1 100 ? 1.237 -1.236 -9.437 1.00 96.62 100 ARG A O 1
ATOM 810 N N . LYS A 1 101 ? 2.504 -0.234 -11.034 1.00 94.88 101 LYS A N 1
ATOM 811 C CA . LYS A 1 101 ? 1.912 1.114 -11.094 1.00 94.88 101 LYS A CA 1
ATOM 812 C C . LYS A 1 101 ? 1.567 1.471 -12.547 1.00 94.88 101 LYS A C 1
ATOM 814 O O . LYS A 1 101 ? 2.046 0.827 -13.478 1.00 94.88 101 LYS A O 1
ATOM 819 N N . SER A 1 102 ? 0.759 2.506 -12.756 1.00 93.88 102 SER A N 1
ATOM 820 C CA . SER A 1 102 ? 0.407 3.014 -14.080 1.00 93.88 102 SER A CA 1
ATOM 821 C C . SER A 1 102 ? 1.690 3.488 -14.737 1.00 93.88 102 SER A C 1
ATOM 823 O O . SER A 1 102 ? 2.300 4.444 -14.263 1.00 93.88 102 SER A O 1
ATOM 825 N N . ALA A 1 103 ? 2.105 2.819 -15.813 1.00 90.31 103 ALA A N 1
ATOM 826 C CA . ALA A 1 103 ? 3.396 3.078 -16.445 1.00 90.31 103 ALA A CA 1
ATOM 827 C C . ALA A 1 103 ? 3.538 4.537 -16.907 1.00 90.31 103 ALA A C 1
ATOM 829 O O . ALA A 1 103 ? 4.600 5.127 -16.748 1.00 90.31 103 ALA A O 1
ATOM 830 N N . CYS A 1 104 ? 2.453 5.155 -17.384 1.00 89.06 104 CYS A N 1
ATOM 831 C CA . CYS A 1 104 ? 2.449 6.557 -17.806 1.00 89.06 104 CYS A CA 1
ATOM 832 C C . CYS A 1 104 ? 2.721 7.560 -16.673 1.00 89.06 104 CYS A C 1
ATOM 834 O O . CYS A 1 104 ? 3.083 8.694 -16.968 1.00 89.06 104 CYS A O 1
ATOM 836 N N . ASN A 1 105 ? 2.614 7.169 -15.396 1.00 88.25 105 ASN A N 1
ATOM 837 C CA . ASN A 1 105 ? 2.994 8.043 -14.280 1.00 88.25 105 ASN A CA 1
ATOM 838 C C . ASN A 1 105 ? 4.513 8.285 -14.238 1.00 88.25 105 ASN A C 1
ATOM 840 O O . ASN A 1 105 ? 4.958 9.280 -13.679 1.00 88.25 105 ASN A O 1
ATOM 844 N N . PHE A 1 106 ? 5.303 7.412 -14.868 1.00 88.00 106 PHE A N 1
ATOM 845 C CA . PHE A 1 106 ? 6.731 7.619 -15.107 1.00 88.00 106 PHE A CA 1
ATOM 846 C C . PHE A 1 106 ? 7.010 8.469 -16.365 1.00 88.00 106 PHE A C 1
ATOM 848 O O . PHE A 1 106 ? 8.145 8.558 -16.818 1.00 88.00 106 PHE A O 1
ATOM 855 N N . GLY A 1 107 ? 5.990 9.112 -16.939 1.00 87.94 107 GLY A N 1
ATOM 856 C CA . GLY A 1 107 ? 6.096 9.894 -18.167 1.00 87.94 107 GLY A CA 1
ATOM 857 C C . GLY A 1 107 ? 6.105 9.041 -19.431 1.00 87.94 107 GLY A C 1
ATOM 858 O O . GLY A 1 107 ? 6.498 7.872 -19.441 1.00 87.94 107 GLY A O 1
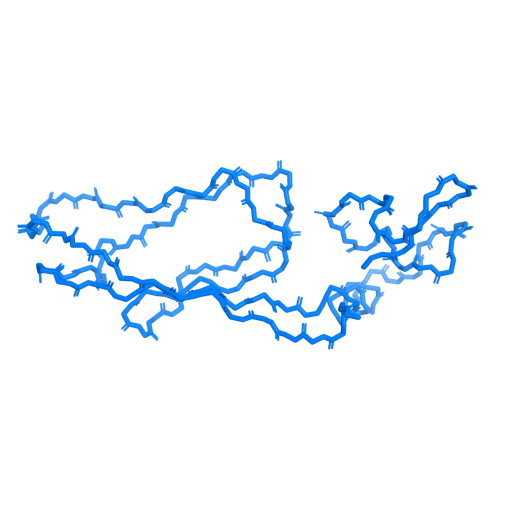ATOM 859 N N . TRP A 1 108 ? 5.644 9.647 -20.520 1.00 87.38 108 TRP A N 1
ATOM 860 C CA . TRP A 1 108 ? 5.558 9.014 -21.832 1.00 87.38 108 TRP A CA 1
ATOM 861 C C . TRP A 1 108 ? 5.678 10.069 -22.941 1.00 87.38 108 TRP A C 1
ATOM 863 O O . TRP A 1 108 ? 5.677 11.265 -22.660 1.00 87.38 108 TRP A O 1
ATOM 873 N N . ASP A 1 109 ? 5.759 9.663 -24.208 1.00 86.38 109 ASP A N 1
ATOM 874 C CA . ASP A 1 109 ? 5.910 10.594 -25.345 1.00 86.38 109 ASP A CA 1
ATOM 875 C C . ASP A 1 109 ? 4.733 11.583 -25.522 1.00 86.38 109 ASP A C 1
ATOM 877 O O . ASP A 1 109 ? 4.875 12.603 -26.195 1.00 86.38 109 ASP A O 1
ATOM 881 N N . TRP A 1 110 ? 3.602 11.327 -24.861 1.00 85.69 110 TRP A N 1
ATOM 882 C CA . TRP A 1 110 ? 2.416 12.190 -24.817 1.00 85.69 110 TRP A CA 1
ATOM 883 C C . TRP A 1 110 ? 2.055 12.703 -23.414 1.00 85.69 110 TRP A C 1
ATOM 885 O O . TRP A 1 110 ? 1.053 13.405 -23.265 1.00 85.69 110 TRP A O 1
ATOM 895 N N . GLY A 1 111 ? 2.821 12.354 -22.375 1.00 80.75 111 GLY A N 1
ATOM 896 C CA . GLY A 1 111 ? 2.436 12.578 -20.980 1.00 80.75 111 GLY A CA 1
ATOM 897 C C . GLY A 1 111 ? 3.595 13.056 -20.099 1.00 80.75 111 GLY A C 1
ATOM 898 O O . GLY A 1 111 ? 4.682 12.481 -20.165 1.00 80.75 111 GLY A O 1
ATOM 899 N N . PRO A 1 112 ? 3.389 14.079 -19.252 1.00 79.56 112 PRO A N 1
ATOM 900 C CA . PRO A 1 112 ? 4.420 14.540 -18.326 1.00 79.56 112 PRO A CA 1
ATOM 901 C C . PRO A 1 112 ? 4.699 13.519 -17.209 1.00 79.56 112 PRO A C 1
ATOM 903 O O . PRO A 1 112 ? 3.878 12.652 -16.916 1.00 79.56 112 PRO A O 1
ATOM 906 N N . ILE A 1 113 ? 5.867 13.657 -16.578 1.00 78.19 113 ILE A N 1
ATOM 907 C CA . ILE A 1 113 ? 6.246 12.942 -15.349 1.00 78.19 113 ILE A CA 1
ATOM 908 C C . ILE A 1 113 ? 5.652 13.698 -14.152 1.00 78.19 113 ILE A C 1
ATOM 910 O O . ILE A 1 113 ? 5.771 14.926 -14.103 1.00 78.19 113 ILE A O 1
ATOM 914 N N . TRP A 1 114 ? 5.057 12.981 -13.193 1.00 61.28 114 TRP A N 1
ATOM 915 C CA . TRP A 1 114 ? 4.453 13.550 -11.979 1.00 61.28 114 TRP A CA 1
ATOM 916 C C . TRP A 1 114 ? 5.067 12.998 -10.693 1.00 61.28 114 TRP A C 1
ATOM 918 O O . TRP A 1 114 ? 5.364 11.783 -10.650 1.00 61.28 114 TRP A O 1
#

Secondary structure (DSSP, 8-state):
--SS-EEEEEEEEE---TTS--EEEES---S-EEEEETTEEEEE--BTTS-EEEE-TTT--SEEEEEEEEEPPHHHHHHHHHHHH-----SSSS-GGGSBS-GGGG-BTTB---

pLDDT: mean 92.05, std 9.08, range [47.31, 98.62]

Radius of gyration: 17.19 Å; chains: 1; bounding box: 37×27×47 Å

Sequence (114 aa):
MGQSEWEYSTTFNHDGNEDRRTELVFDGLDTVAVIRVNGQDLAHTYNQHRSYVVDVTEVIRPGANDLIMTFKNVRDYAEQIRASVGELPNGNPEPFQYVRKSACNFGWDWGPIW